Protein AF-A0A376M4Q3-F1 (afdb_monomer)

Secondary structure (DSSP, 8-state):
-HHHH--S----SS-GGGGGTSSSSS---S-EETTTS-EE--GGGGS-------SS-----

Structure (mmCIF, N/CA/C/O backbone):
data_AF-A0A376M4Q3-F1
#
_entry.id   AF-A0A376M4Q3-F1
#
loop_
_atom_site.group_PDB
_atom_site.id
_atom_site.type_symbol
_atom_site.label_atom_id
_atom_site.label_alt_id
_atom_site.label_comp_id
_atom_site.label_asym_id
_atom_site.label_entity_id
_atom_site.label_seq_id
_atom_site.pdbx_PDB_ins_code
_atom_site.Cartn_x
_atom_site.Cartn_y
_atom_site.Cartn_z
_atom_site.occupancy
_atom_site.B_iso_or_equiv
_atom_site.auth_seq_id
_atom_site.auth_comp_id
_atom_site.auth_asym_id
_atom_site.auth_atom_id
_atom_site.pdbx_PDB_model_num
ATOM 1 N N . MET A 1 1 ? 8.339 -10.325 -14.493 1.00 87.69 1 MET A N 1
ATOM 2 C CA . MET A 1 1 ? 9.338 -9.359 -13.985 1.00 87.69 1 MET A CA 1
ATOM 3 C C . MET A 1 1 ? 8.943 -8.836 -12.607 1.00 87.69 1 MET A C 1
ATOM 5 O O . MET A 1 1 ? 9.600 -9.230 -11.661 1.00 87.69 1 MET A O 1
ATOM 9 N N . ALA A 1 2 ? 7.850 -8.072 -12.463 1.00 92.69 2 ALA A N 1
ATOM 10 C CA . ALA A 1 2 ? 7.403 -7.538 -11.162 1.00 92.69 2 ALA A CA 1
ATOM 11 C C . ALA A 1 2 ? 7.188 -8.620 -10.081 1.00 92.69 2 ALA A C 1
ATOM 13 O O . ALA A 1 2 ? 7.738 -8.524 -8.994 1.00 92.69 2 ALA A O 1
ATOM 14 N N . ASN A 1 3 ? 6.483 -9.707 -10.414 1.00 93.88 3 ASN A N 1
ATOM 15 C CA . ASN A 1 3 ? 6.217 -10.789 -9.454 1.00 93.88 3 ASN A CA 1
ATOM 16 C C . ASN A 1 3 ? 7.478 -11.5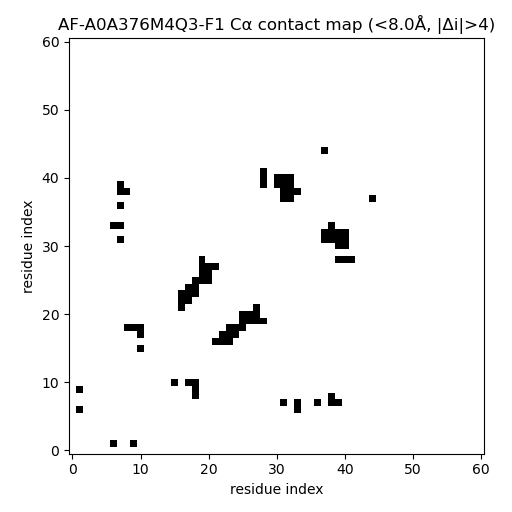37 -8.990 1.00 93.88 3 ASN A C 1
ATOM 18 O O . ASN A 1 3 ? 7.448 -12.178 -7.954 1.00 93.88 3 ASN A O 1
ATOM 22 N N . ALA A 1 4 ? 8.560 -11.511 -9.776 1.00 97.19 4 ALA A N 1
ATOM 23 C CA . ALA A 1 4 ? 9.791 -12.219 -9.429 1.00 97.19 4 ALA A CA 1
ATOM 24 C C . ALA A 1 4 ? 10.713 -11.380 -8.531 1.00 97.19 4 ALA A C 1
ATOM 26 O O . ALA A 1 4 ? 11.530 -11.947 -7.818 1.00 97.19 4 ALA A O 1
ATOM 27 N N . ILE A 1 5 ? 10.612 -10.046 -8.607 1.00 95.56 5 ILE A N 1
ATOM 28 C CA . ILE A 1 5 ? 11.463 -9.127 -7.839 1.00 95.56 5 ILE A CA 1
ATOM 29 C C . ILE A 1 5 ? 10.844 -8.747 -6.486 1.00 95.56 5 ILE A C 1
ATOM 31 O O . ILE A 1 5 ? 11.586 -8.400 -5.577 1.00 95.56 5 ILE A O 1
ATOM 35 N N . ASP A 1 6 ? 9.511 -8.818 -6.367 1.00 93.69 6 ASP A N 1
ATOM 36 C CA . ASP A 1 6 ? 8.745 -8.648 -5.118 1.00 93.69 6 ASP A CA 1
ATOM 37 C C . ASP A 1 6 ? 9.13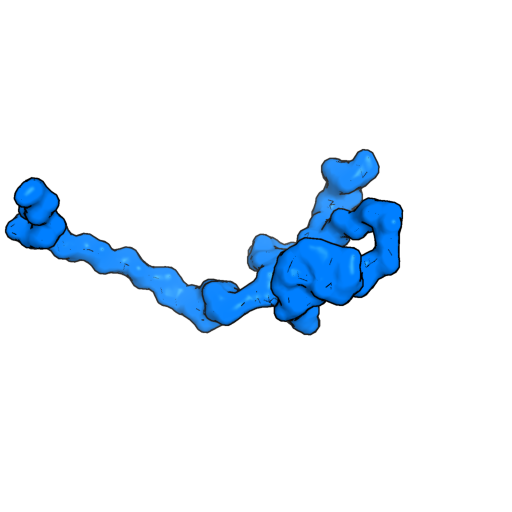3 -7.402 -4.289 1.00 93.69 6 ASP A C 1
ATOM 39 O O . ASP A 1 6 ? 9.309 -7.430 -3.074 1.00 93.69 6 ASP A O 1
ATOM 43 N N . THR A 1 7 ? 9.327 -6.272 -4.974 1.00 94.56 7 THR A N 1
ATOM 44 C CA . THR A 1 7 ? 9.716 -4.989 -4.366 1.00 94.56 7 THR A CA 1
ATOM 45 C C . THR A 1 7 ? 8.507 -4.153 -3.954 1.00 94.56 7 THR A C 1
ATOM 47 O O . THR A 1 7 ? 7.533 -4.089 -4.702 1.00 94.56 7 THR A O 1
ATOM 50 N N . SER A 1 8 ? 8.630 -3.365 -2.877 1.00 94.25 8 SER A N 1
ATOM 51 C CA 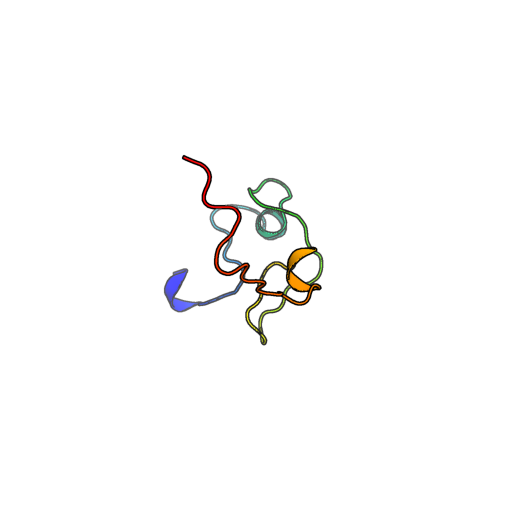. SER A 1 8 ? 7.595 -2.417 -2.413 1.00 94.25 8 SER A CA 1
ATOM 52 C C . SER A 1 8 ? 7.136 -1.403 -3.470 1.00 94.25 8 SER A C 1
ATOM 54 O O . SER A 1 8 ? 5.994 -0.956 -3.440 1.00 94.25 8 SER A O 1
ATOM 56 N N . ILE A 1 9 ? 8.026 -1.004 -4.387 1.00 94.88 9 ILE A N 1
ATOM 57 C CA . ILE A 1 9 ? 7.722 -0.097 -5.499 1.00 94.88 9 ILE A CA 1
ATOM 58 C C . ILE A 1 9 ? 8.351 -0.672 -6.764 1.00 94.88 9 ILE A C 1
ATOM 60 O O . ILE A 1 9 ? 9.559 -0.895 -6.812 1.00 94.88 9 ILE A O 1
ATOM 64 N N . PHE A 1 10 ? 7.538 -0.868 -7.801 1.00 96.00 10 PHE A N 1
ATOM 65 C CA . PHE A 1 10 ? 7.991 -1.341 -9.105 1.00 96.00 10 PHE A CA 1
ATOM 66 C C . PHE A 1 10 ? 7.542 -0.376 -10.208 1.00 96.00 10 PHE A C 1
ATOM 68 O O . PHE A 1 10 ? 6.373 -0.355 -10.594 1.00 96.00 10 PHE A O 1
ATOM 75 N N . VAL A 1 11 ? 8.476 0.426 -10.727 1.00 96.75 11 VAL A N 1
ATOM 76 C CA . VAL A 1 11 ? 8.216 1.386 -11.813 1.00 96.75 11 VAL A CA 1
ATOM 77 C C . VAL A 1 11 ? 8.502 0.734 -13.168 1.00 96.75 11 VAL A C 1
ATOM 79 O O . VAL A 1 11 ? 9.528 0.082 -13.347 1.00 96.75 11 VAL A O 1
ATOM 82 N N . LYS A 1 12 ? 7.607 0.927 -14.144 1.00 96.00 12 LYS A N 1
ATOM 83 C CA . LYS A 1 12 ? 7.771 0.464 -15.532 1.00 96.00 12 LYS A CA 1
ATOM 84 C C . LYS A 1 12 ? 7.820 1.660 -16.477 1.00 96.00 12 LYS A C 1
ATOM 86 O O . LYS A 1 12 ? 6.955 2.522 -16.385 1.00 96.00 12 LYS A O 1
ATOM 91 N N . ASN A 1 13 ? 8.766 1.659 -17.419 1.00 95.81 13 ASN A N 1
ATOM 92 C CA . ASN A 1 13 ? 8.850 2.629 -18.522 1.00 95.81 13 ASN A CA 1
ATOM 93 C C . ASN A 1 13 ? 8.914 4.109 -18.085 1.00 95.81 13 ASN A C 1
ATOM 95 O O . ASN A 1 13 ? 8.385 4.979 -18.770 1.00 95.81 13 ASN A O 1
ATOM 99 N N . GLY A 1 14 ? 9.559 4.405 -16.953 1.00 96.12 14 GLY A N 1
ATOM 100 C CA . GLY A 1 14 ? 9.689 5.764 -16.427 1.00 96.12 14 GLY A CA 1
ATOM 101 C C . GLY A 1 14 ? 10.808 5.886 -15.388 1.00 96.12 14 GLY A C 1
ATOM 102 O O . GLY A 1 14 ? 11.405 4.873 -15.009 1.00 96.12 14 GLY A O 1
ATOM 103 N N . PRO A 1 15 ? 11.119 7.109 -14.927 1.00 97.12 15 PRO A N 1
ATOM 104 C CA . PRO A 1 15 ? 12.129 7.329 -13.898 1.00 97.12 15 PRO A CA 1
ATOM 105 C C . PRO A 1 15 ? 11.663 6.773 -12.545 1.00 97.12 15 PRO A C 1
ATOM 107 O O . PRO A 1 15 ? 10.474 6.788 -12.238 1.00 97.12 15 PRO A O 1
ATOM 110 N N . CYS A 1 16 ? 12.596 6.341 -11.691 1.00 94.62 16 CYS A N 1
ATOM 111 C CA . CYS A 1 16 ? 12.271 5.744 -10.386 1.00 94.62 16 CYS A CA 1
ATOM 112 C C . CYS A 1 16 ? 11.414 6.655 -9.487 1.00 94.62 16 CYS A C 1
ATOM 114 O O . CYS A 1 16 ? 10.570 6.168 -8.738 1.00 94.62 16 CYS A O 1
ATOM 116 N N . ILE A 1 17 ? 11.582 7.974 -9.608 1.00 96.25 17 ILE A N 1
ATOM 117 C CA . ILE A 1 17 ? 10.854 8.975 -8.821 1.00 96.25 17 ILE A CA 1
ATOM 118 C C . ILE A 1 17 ? 9.354 9.037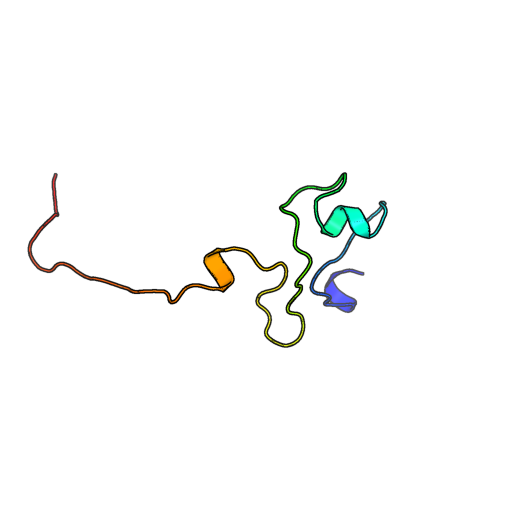 -9.150 1.00 96.25 17 ILE A C 1
ATOM 120 O O . ILE A 1 17 ? 8.569 9.503 -8.326 1.00 96.25 17 ILE A O 1
ATOM 124 N N . ALA A 1 18 ? 8.935 8.488 -10.297 1.00 96.75 18 ALA A N 1
ATOM 125 C CA . ALA A 1 18 ? 7.520 8.326 -10.625 1.00 96.75 18 ALA A CA 1
ATOM 126 C C . ALA A 1 18 ? 6.795 7.420 -9.619 1.00 96.75 18 ALA A C 1
ATOM 128 O O . ALA A 1 18 ? 5.609 7.611 -9.374 1.00 96.75 18 ALA A O 1
ATOM 129 N N . GLY A 1 19 ? 7.510 6.496 -8.964 1.00 95.12 19 GLY A N 1
ATOM 130 C CA . GLY A 1 19 ? 6.968 5.679 -7.874 1.00 95.12 19 GLY A CA 1
ATOM 131 C C . GLY A 1 19 ? 6.679 6.451 -6.579 1.00 95.12 19 GLY A C 1
ATOM 132 O O . GLY A 1 19 ? 6.066 5.894 -5.675 1.00 95.12 19 GLY A O 1
ATOM 133 N N . LEU A 1 20 ? 7.104 7.718 -6.483 1.00 95.44 20 LEU A N 1
ATOM 134 C CA . LEU A 1 20 ? 6.839 8.629 -5.361 1.00 95.44 20 LEU A CA 1
ATOM 135 C C . LEU A 1 20 ? 5.911 9.788 -5.762 1.00 95.44 20 LEU A C 1
ATOM 137 O O . LEU A 1 20 ? 5.905 10.840 -5.120 1.00 95.44 20 LEU A O 1
ATOM 141 N N . GLY A 1 21 ? 5.148 9.621 -6.845 1.00 93.19 21 GLY A N 1
ATOM 142 C CA . GLY A 1 21 ? 4.148 10.590 -7.299 1.00 93.19 21 GLY A CA 1
ATOM 143 C C . GLY A 1 21 ? 4.678 11.723 -8.185 1.00 93.19 21 GLY A C 1
ATOM 144 O O . GLY A 1 21 ? 3.896 12.569 -8.613 1.00 93.19 21 GLY A O 1
ATOM 145 N N . LEU A 1 22 ? 5.978 11.768 -8.515 1.00 94.69 22 LEU A N 1
ATOM 146 C CA . LEU A 1 22 ? 6.501 12.766 -9.458 1.00 94.69 22 LEU A CA 1
ATOM 147 C C . LEU A 1 22 ? 6.431 12.245 -10.899 1.00 94.69 22 LEU A C 1
ATOM 149 O O . LEU A 1 22 ? 7.321 11.530 -11.356 1.00 94.69 22 LEU A O 1
ATOM 153 N N . GLY A 1 23 ? 5.375 12.620 -11.621 1.00 94.06 23 GLY A N 1
ATOM 154 C CA . GLY A 1 23 ? 5.136 12.148 -12.992 1.00 94.06 23 GLY A CA 1
ATOM 155 C C . GLY A 1 23 ? 4.590 10.715 -13.076 1.00 94.06 23 GLY A C 1
ATOM 156 O O . GLY A 1 23 ? 4.512 10.160 -14.167 1.00 94.06 23 GLY A O 1
ATOM 157 N N . GLY A 1 24 ? 4.206 10.129 -11.937 1.00 93.12 24 GLY A N 1
ATOM 158 C CA . GLY A 1 24 ? 3.445 8.883 -11.822 1.00 93.12 24 GLY A CA 1
ATOM 159 C C . GLY A 1 24 ? 2.255 9.062 -10.873 1.00 93.12 24 GLY A C 1
ATOM 160 O O . GLY A 1 24 ? 2.178 10.059 -10.158 1.00 93.12 24 GLY A O 1
ATOM 161 N N . GLU A 1 25 ? 1.312 8.121 -10.881 1.00 91.81 25 GLU A N 1
ATOM 162 C CA . GLU A 1 25 ? 0.144 8.143 -9.988 1.00 91.81 25 GLU A CA 1
ATOM 163 C C . GLU A 1 25 ? 0.517 7.790 -8.534 1.00 91.81 25 GLU A C 1
ATOM 165 O O . GLU A 1 25 ? 1.470 7.051 -8.287 1.00 91.81 25 GLU A O 1
ATOM 170 N N . GLY A 1 26 ? -0.266 8.282 -7.567 1.00 92.81 26 GLY A N 1
ATOM 171 C CA . GLY A 1 26 ? -0.070 8.033 -6.132 1.00 92.81 26 GLY A CA 1
ATOM 172 C C . GLY A 1 26 ? 0.342 9.281 -5.345 1.00 92.81 26 GLY A C 1
ATOM 173 O O . GLY A 1 26 ? 0.370 10.388 -5.878 1.00 92.81 26 GLY A O 1
ATOM 174 N N . TRP A 1 27 ? 0.625 9.113 -4.049 1.00 94.38 27 TRP A N 1
ATOM 175 C CA . TRP A 1 27 ? 1.085 10.196 -3.171 1.00 94.38 27 TRP A CA 1
ATOM 176 C C . TRP A 1 27 ? 2.590 10.121 -2.916 1.00 94.38 27 TRP A C 1
ATOM 178 O O . TRP A 1 27 ? 3.207 9.058 -2.971 1.00 94.38 27 TRP A O 1
ATOM 188 N N . THR A 1 28 ? 3.176 11.267 -2.584 1.00 95.75 28 THR A N 1
ATOM 189 C CA . THR A 1 28 ? 4.592 11.362 -2.233 1.00 95.75 28 THR A CA 1
ATOM 190 C C . THR A 1 28 ? 4.833 10.956 -0.782 1.00 95.75 28 THR A C 1
ATOM 192 O O . THR A 1 28 ? 4.110 11.364 0.127 1.00 95.75 28 THR A O 1
ATOM 195 N N . THR A 1 29 ? 5.893 10.181 -0.562 1.00 94.50 29 THR A N 1
ATOM 196 C CA . THR A 1 29 ? 6.474 9.895 0.754 1.00 94.50 29 THR A CA 1
ATOM 197 C C . THR A 1 29 ? 7.993 9.867 0.627 1.00 94.50 29 THR A C 1
ATOM 199 O O . THR A 1 29 ? 8.520 9.510 -0.424 1.00 94.50 29 THR A O 1
ATOM 202 N N . MET A 1 30 ? 8.691 10.189 1.714 1.00 95.50 30 MET A N 1
ATOM 203 C CA . MET A 1 30 ? 10.136 9.949 1.842 1.00 95.50 30 MET A CA 1
ATOM 204 C C . MET A 1 30 ? 10.448 8.795 2.804 1.00 95.50 30 MET A C 1
ATOM 206 O O . MET A 1 30 ? 11.610 8.479 3.037 1.00 95.50 30 MET A O 1
ATOM 210 N N . THR A 1 31 ? 9.408 8.141 3.327 1.00 95.88 31 THR A N 1
ATOM 211 C CA . THR A 1 31 ? 9.510 6.956 4.177 1.00 95.88 31 THR A CA 1
ATOM 212 C C . THR A 1 31 ? 8.831 5.791 3.466 1.00 95.88 31 THR A C 1
ATOM 214 O O . THR A 1 31 ? 7.627 5.826 3.199 1.00 95.88 31 THR A O 1
ATOM 217 N N . ILE A 1 32 ? 9.616 4.766 3.134 1.00 95.62 32 ILE A N 1
ATOM 218 C CA . ILE A 1 32 ? 9.145 3.529 2.507 1.00 95.62 32 ILE A CA 1
ATOM 219 C C . ILE A 1 32 ? 9.516 2.387 3.441 1.00 95.62 32 ILE A C 1
ATOM 221 O O . ILE A 1 32 ? 10.687 2.171 3.751 1.00 95.62 32 ILE A O 1
ATOM 225 N N . THR A 1 33 ? 8.512 1.662 3.903 1.00 93.88 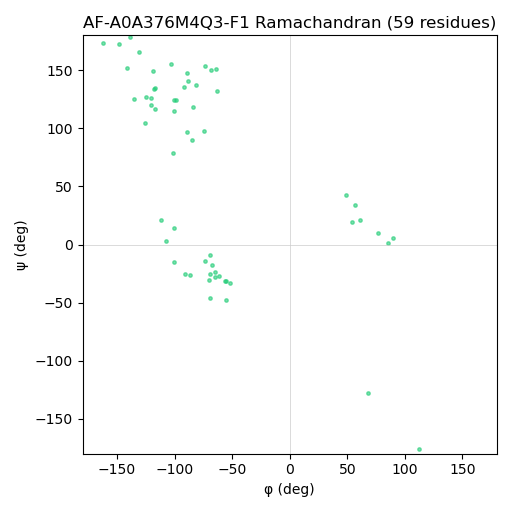33 THR A N 1
ATOM 226 C CA . THR A 1 33 ? 8.665 0.616 4.916 1.00 93.88 33 THR A CA 1
ATOM 227 C C . THR A 1 33 ? 8.669 -0.757 4.254 1.00 93.88 33 THR A C 1
ATOM 229 O O . THR A 1 33 ? 7.675 -1.477 4.232 1.00 93.88 33 THR A O 1
ATOM 232 N N . THR A 1 34 ? 9.812 -1.122 3.672 1.00 93.00 34 THR A N 1
ATOM 233 C CA . THR A 1 34 ? 9.991 -2.437 3.031 1.00 93.00 34 THR A CA 1
ATOM 234 C C . THR A 1 34 ? 10.016 -3.600 4.034 1.00 93.00 34 THR A C 1
ATOM 236 O O . THR A 1 34 ? 9.318 -4.576 3.789 1.00 93.00 34 THR A O 1
ATOM 239 N N . PRO A 1 35 ? 10.745 -3.540 5.172 1.00 94.69 35 PRO A N 1
ATOM 240 C CA . PRO A 1 35 ? 10.836 -4.692 6.079 1.00 94.69 35 PRO A CA 1
ATOM 241 C C . PRO A 1 35 ? 9.540 -5.004 6.838 1.00 94.69 35 PRO A C 1
ATOM 243 O O . PRO A 1 35 ? 9.291 -6.153 7.184 1.00 94.69 35 PRO A O 1
ATOM 246 N N . THR A 1 36 ? 8.736 -3.981 7.129 1.00 94.19 36 THR A N 1
ATOM 247 C CA . THR A 1 36 ? 7.510 -4.084 7.937 1.00 94.19 36 THR A CA 1
ATOM 248 C C . THR A 1 36 ? 6.233 -4.134 7.091 1.00 94.19 36 THR A C 1
ATOM 250 O O . THR A 1 36 ? 5.199 -4.587 7.577 1.00 94.19 36 THR A O 1
ATOM 253 N N . GLY A 1 37 ? 6.314 -3.779 5.803 1.00 93.88 37 GLY A N 1
ATOM 254 C CA . GLY A 1 37 ? 5.278 -4.062 4.808 1.00 93.88 37 GLY A CA 1
ATOM 255 C C . GLY A 1 37 ? 4.188 -2.999 4.658 1.00 93.88 37 GLY A C 1
ATOM 256 O O . GLY A 1 37 ? 3.249 -3.207 3.892 1.00 93.88 37 GLY A O 1
ATOM 257 N N . GLU A 1 38 ? 4.280 -1.849 5.327 1.00 94.62 38 GLU A N 1
ATOM 258 C CA . GLU A 1 38 ? 3.324 -0.751 5.129 1.00 94.62 38 GLU A CA 1
ATOM 259 C C . GLU A 1 38 ? 3.543 -0.019 3.793 1.00 94.62 38 GLU A C 1
ATOM 261 O O . GLU A 1 38 ? 2.664 0.716 3.338 1.00 94.62 38 GLU A O 1
ATOM 266 N N . GLY A 1 39 ? 4.688 -0.243 3.139 1.00 93.81 39 GLY A N 1
ATOM 267 C CA . GLY A 1 39 ? 4.995 0.268 1.808 1.00 93.81 39 GLY A CA 1
ATOM 268 C C . GLY A 1 39 ? 5.155 1.788 1.791 1.00 93.81 39 GLY A C 1
ATOM 269 O O . GLY A 1 39 ? 5.948 2.356 2.547 1.00 93.81 39 GLY A O 1
ATOM 270 N N . VAL A 1 40 ? 4.427 2.451 0.891 1.00 95.12 40 VAL A N 1
ATOM 271 C CA . VAL A 1 40 ? 4.420 3.914 0.747 1.00 95.12 40 VAL A CA 1
ATOM 272 C C . VAL A 1 40 ? 3.619 4.517 1.905 1.00 95.12 40 VAL A C 1
ATOM 274 O O . VAL A 1 40 ? 2.387 4.562 1.871 1.00 95.12 40 VAL A O 1
ATOM 277 N N . THR A 1 41 ? 4.309 4.971 2.956 1.00 95.69 41 THR A N 1
ATOM 278 C CA . THR A 1 41 ? 3.632 5.432 4.177 1.00 95.69 41 THR A CA 1
ATOM 279 C C . THR A 1 41 ? 2.768 6.668 3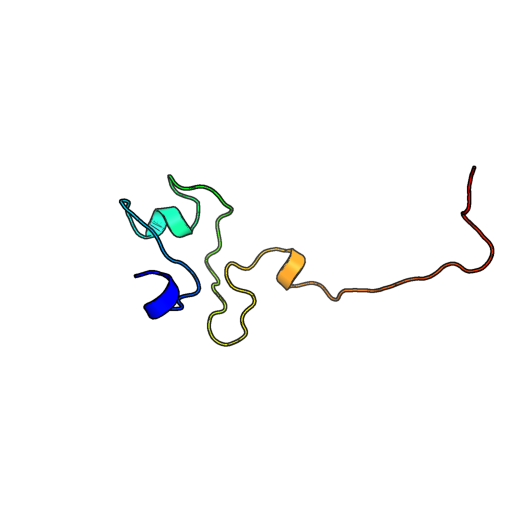.930 1.00 95.69 41 THR A C 1
ATOM 281 O O . THR A 1 41 ? 3.075 7.501 3.078 1.00 95.69 41 THR A O 1
ATOM 284 N N . SER A 1 42 ? 1.705 6.818 4.717 1.00 95.38 42 SER A N 1
ATOM 285 C CA . SER A 1 42 ? 0.834 8.000 4.728 1.00 95.38 42 SER A CA 1
ATOM 286 C C . SER A 1 42 ? 0.469 8.375 6.165 1.00 95.38 42 SER A C 1
ATOM 288 O O . SER A 1 42 ? 0.812 7.657 7.103 1.00 95.38 42 SER A O 1
ATOM 290 N N . ALA A 1 43 ? -0.299 9.450 6.360 1.00 96.19 43 ALA A N 1
ATOM 291 C CA . ALA A 1 43 ? -0.831 9.802 7.680 1.00 96.19 43 ALA A CA 1
ATOM 292 C C . ALA A 1 43 ? -1.572 8.626 8.356 1.00 96.19 43 ALA A C 1
ATOM 294 O O . ALA A 1 43 ? -1.488 8.456 9.570 1.00 96.19 43 ALA A O 1
ATOM 295 N N . ARG A 1 44 ? -2.233 7.759 7.570 1.00 94.81 44 ARG A N 1
ATOM 296 C CA . ARG A 1 44 ? -2.922 6.559 8.071 1.00 94.81 44 ARG A CA 1
ATOM 297 C C . ARG A 1 44 ? -1.964 5.522 8.672 1.00 94.81 44 ARG A C 1
ATOM 299 O O . ARG A 1 44 ? -2.375 4.768 9.548 1.00 94.81 44 ARG A O 1
ATOM 306 N N . THR A 1 45 ? -0.712 5.476 8.227 1.00 96.12 45 THR A N 1
ATOM 307 C CA . THR A 1 45 ? 0.297 4.537 8.741 1.00 96.12 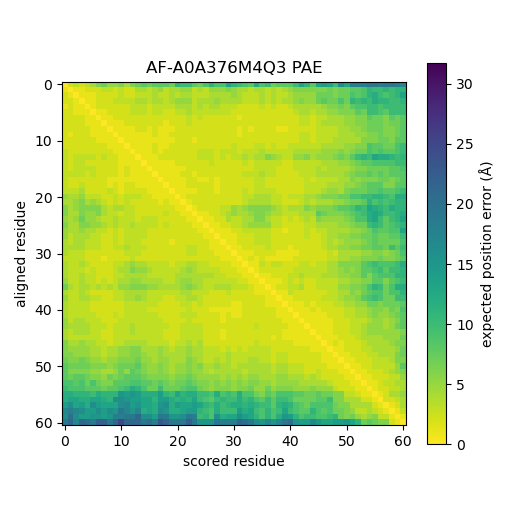45 THR A CA 1
ATOM 308 C C . THR A 1 45 ? 0.700 4.869 10.181 1.00 96.12 45 THR A C 1
ATOM 310 O O . THR A 1 45 ? 1.076 3.981 10.936 1.00 96.12 45 THR A O 1
ATOM 313 N N . PHE A 1 46 ? 0.563 6.131 10.596 1.00 96.25 46 PHE A N 1
ATOM 314 C CA . PHE A 1 46 ? 1.021 6.617 11.902 1.00 96.25 46 PHE A CA 1
ATOM 315 C C . PHE A 1 46 ? -0.097 6.741 12.947 1.00 96.25 46 PHE A C 1
ATOM 317 O O . PHE A 1 46 ? 0.091 7.376 13.984 1.00 96.25 46 PHE A O 1
ATOM 324 N N . VAL A 1 47 ? -1.269 6.148 12.698 1.00 97.19 47 VAL A N 1
ATOM 325 C CA . VAL A 1 47 ? -2.406 6.183 13.631 1.00 97.19 47 VAL A CA 1
ATOM 326 C C . VAL A 1 47 ? -2.801 4.790 14.101 1.00 97.19 47 VAL A C 1
ATOM 328 O O . VAL A 1 47 ? -2.713 3.800 13.377 1.00 97.19 47 VAL A O 1
ATOM 331 N N . ARG A 1 48 ? -3.312 4.710 15.332 1.00 96.94 48 ARG A N 1
ATOM 332 C CA . ARG A 1 48 ? -3.867 3.470 15.877 1.00 96.94 48 ARG A CA 1
ATOM 333 C C . ARG A 1 48 ? -5.314 3.303 15.428 1.00 96.94 48 ARG A C 1
ATOM 335 O O . ARG A 1 48 ? -6.175 4.088 15.821 1.00 96.94 48 ARG A O 1
ATOM 342 N N . LEU A 1 49 ? -5.598 2.238 14.680 1.00 95.44 49 LEU A N 1
ATOM 343 C CA . LEU A 1 49 ? -6.971 1.870 14.334 1.00 95.44 49 LEU A CA 1
ATOM 344 C C . LEU A 1 49 ? -7.768 1.525 15.601 1.00 95.44 49 LEU A C 1
ATOM 346 O O . LEU A 1 49 ? -7.317 0.762 16.460 1.00 95.44 49 LEU A O 1
ATOM 350 N N . ARG A 1 50 ? -8.970 2.094 15.715 1.00 96.75 50 ARG A N 1
ATOM 351 C CA . ARG A 1 50 ? -9.916 1.839 16.806 1.00 96.75 50 ARG A CA 1
ATOM 352 C C . ARG A 1 50 ? -11.238 1.390 16.203 1.00 96.75 50 ARG A C 1
ATOM 354 O O . ARG A 1 50 ? -11.781 2.064 15.336 1.00 96.75 50 ARG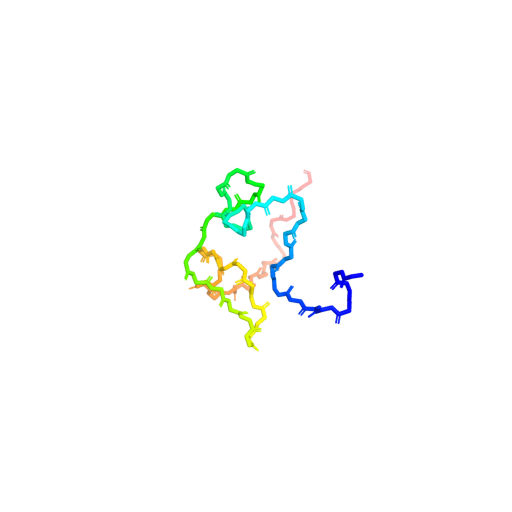 A O 1
ATOM 361 N N . ARG A 1 51 ? -11.751 0.251 16.664 1.00 95.88 51 ARG A N 1
ATOM 362 C CA . ARG A 1 51 ? -13.095 -0.226 16.328 1.00 95.88 51 ARG A CA 1
ATOM 363 C C . ARG A 1 51 ? -14.014 0.097 17.500 1.00 95.88 51 ARG A C 1
ATOM 365 O O . ARG A 1 51 ? -13.717 -0.301 18.622 1.00 95.88 51 ARG A O 1
ATOM 372 N N . CYS A 1 52 ? -15.097 0.816 17.228 1.00 94.31 52 CYS A N 1
ATOM 373 C CA . CYS A 1 52 ? -16.164 1.095 18.182 1.00 94.31 52 CYS A CA 1
ATOM 374 C C . CYS A 1 52 ? -17.454 0.476 17.640 1.00 94.31 52 CYS A C 1
ATOM 376 O O . CYS A 1 52 ? -17.736 0.611 16.450 1.00 94.31 52 CYS A O 1
ATOM 378 N N . VAL A 1 53 ? -18.195 -0.232 18.489 1.00 94.00 53 VAL A N 1
ATOM 379 C CA . VAL A 1 53 ? -19.486 -0.836 18.146 1.00 94.00 53 VAL A CA 1
ATOM 380 C C . VAL A 1 53 ? -20.525 -0.243 19.080 1.00 94.00 53 VAL A C 1
ATOM 382 O O . VAL A 1 53 ? -20.355 -0.286 20.296 1.00 94.00 53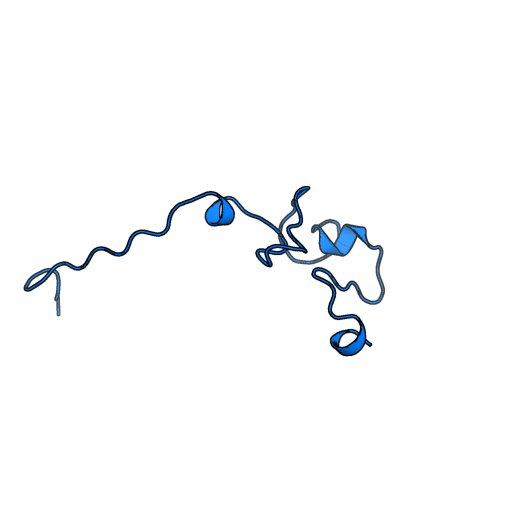 VAL A O 1
ATOM 385 N N . LEU A 1 54 ? -21.585 0.307 18.501 1.00 94.38 54 LEU A N 1
ATOM 386 C CA . LEU A 1 54 ? -22.750 0.781 19.229 1.00 94.38 54 LEU A CA 1
ATOM 387 C C . LEU A 1 54 ? -23.841 -0.287 19.111 1.00 94.38 54 LEU A C 1
ATOM 389 O O . LEU A 1 54 ? -24.297 -0.584 18.008 1.00 94.38 54 LEU A O 1
ATOM 393 N N . VAL A 1 55 ? -24.205 -0.894 20.237 1.00 92.75 55 VAL A N 1
ATOM 394 C CA . VAL A 1 55 ? -25.246 -1.928 20.305 1.00 92.75 55 VAL A CA 1
ATOM 395 C C . VAL A 1 55 ? -26.601 -1.249 20.524 1.00 92.75 55 VAL A C 1
ATOM 397 O O . VAL A 1 55 ? -26.681 -0.260 21.248 1.00 92.75 55 VAL A O 1
ATOM 400 N N . ASP A 1 56 ? -27.639 -1.760 19.861 1.00 89.25 56 ASP A N 1
ATOM 401 C CA . ASP A 1 56 ? -29.042 -1.336 20.003 1.00 89.25 56 ASP A CA 1
ATOM 402 C C . ASP A 1 56 ? -29.363 0.134 19.655 1.00 89.25 56 ASP A C 1
ATOM 404 O O . ASP A 1 56 ? -30.406 0.657 20.042 1.00 89.25 56 ASP A O 1
ATOM 408 N N . ALA A 1 57 ? -28.514 0.810 18.872 1.00 91.12 57 ALA A N 1
ATOM 409 C CA . ALA A 1 57 ? -28.760 2.175 18.393 1.00 91.12 57 ALA A CA 1
ATOM 410 C C . ALA A 1 57 ? -28.143 2.441 16.997 1.00 91.12 57 ALA A C 1
ATOM 412 O O . ALA A 1 57 ? -27.446 1.596 16.440 1.00 91.12 57 ALA A O 1
ATOM 413 N N . PHE A 1 58 ? -28.442 3.606 16.398 1.00 83.94 58 PHE A N 1
ATOM 414 C CA . PHE A 1 58 ? -28.019 4.046 15.046 1.00 83.94 58 PHE A CA 1
ATOM 415 C C . PHE A 1 58 ? -28.332 3.101 13.866 1.00 83.94 58 PHE A C 1
ATOM 417 O O . PHE A 1 58 ? -27.804 3.280 12.769 1.00 83.94 58 PHE A O 1
ATOM 424 N N . ARG A 1 59 ? -29.278 2.167 14.027 1.00 83.06 59 ARG A N 1
ATOM 425 C CA . ARG A 1 59 ? -29.979 1.545 12.895 1.00 83.06 59 ARG A CA 1
ATOM 426 C C . ARG A 1 59 ? -31.150 2.442 12.480 1.00 83.06 59 ARG A C 1
ATOM 428 O O . ARG A 1 59 ? -32.243 2.309 13.019 1.00 83.06 59 ARG A O 1
ATOM 435 N N . ILE A 1 60 ? -30.897 3.367 11.558 1.00 84.94 60 ILE A N 1
ATOM 436 C CA . ILE A 1 60 ? -31.908 4.278 11.000 1.00 84.94 60 ILE A CA 1
ATOM 437 C C . ILE A 1 60 ? -32.353 3.700 9.649 1.00 84.94 60 ILE A C 1
ATOM 439 O O . ILE A 1 60 ? -31.495 3.409 8.815 1.00 84.94 60 ILE A O 1
ATOM 443 N N . VAL A 1 61 ? -33.660 3.471 9.479 1.00 75.44 61 VAL A N 1
ATOM 444 C CA . VAL A 1 61 ? -34.287 2.968 8.238 1.00 75.44 61 VAL A CA 1
ATOM 445 C C . VAL A 1 61 ? -34.951 4.112 7.494 1.00 75.44 61 VAL A C 1
ATOM 447 O O . VAL A 1 61 ? -35.539 4.970 8.192 1.00 75.44 61 VAL A O 1
#

Foldseek 3Di:
DCVVVVFLFDDDPDDPCLSQVPVHDDHHDPDADGVVPPGRDDPVNPDDDDDDDDPPDDPDD

Solvent-accessible surface area (backbone atoms only — not comparable to full-atom values): 4354 Å² total; per-residue (Å²): 110,70,84,79,68,72,57,82,70,83,71,76,99,63,63,74,57,19,69,36,30,57,94,34,79,75,68,66,53,96,53,70,36,67,95,82,64,72,24,76,45,52,80,73,70,79,53,84,90,79,89,85,84,74,80,100,55,93,85,80,131

Mean predicted aligned error: 4.44 Å

Organism: Escherichia coli (NCBI:txid562)

Sequence (61 aa):
MANAIDTSIFVKNGPCIAGLGLGGEGWTTMTITTPTGEGVTSARTFVRLRRCVLVDAFRIV

pLDDT: mean 93.85, std 3.75, range [75.44, 97.19]

Radius of gyration: 18.01 Å; Cα contacts (8 Å, |Δi|>4): 46; chains: 1; bounding box: 47×25×39 Å

Nearest PDB structures (foldseek):
  5jfm-assembly2_F  TM=9.832E-01  e=2.614E-04  Rhodopseudomonas palustris BisB18
  5jfn-assembly1_D  TM=9.753E-01  e=5.329E-04  Rhodopseudomonas palustris BisB18
  6gvs-assembly1_C  TM=9.885E-01  e=1.666E-03  Rhodopseudomonas palustris BisB18

InterPro domains:
  IPR016162 Aldehyde dehydrogenase, N-terminal [G3DSA:3.40.605.10] (3-61)